Protein AF-A0A7S2E8V5-F1 (afdb_monomer)

Radius of gyration: 17.88 Å; Cα contacts (8 Å, |Δi|>4): 25; chains: 1; bounding box: 32×41×42 Å

InterPro domains:
  IPR013057 Amino acid transporter, transmembrane domain [PF01490] (7-104)

pLDDT: mean 83.08, std 8.78, range [49.12, 95.06]

Foldseek 3Di:
DPCPDVVNVVVVVVVCVLPPCVLCLVVCLVPDDPNDPVVSVVVVCVVVVVSCVVVVVVVVVLCVVQPPNQDPDSLVVDDPPDVVSVVVVVVVVVVCVVVVCVVVVVVD

Secondary structure (DSSP, 8-state):
--TTSHHHHHHHHHHHHHT--TTTHHHHHHHSTT--HHHHHHHHHHHHHHHHHHHHHHHHHHHHHHGGG--SSGGGGS-TT-HHHHHHHHHHHHHHHHHTTHHHHH--

Organism: Trieres chinensis (NCBI:txid1514140)

Structure (mmCIF, N/CA/C/O backbone):
data_AF-A0A7S2E8V5-F1
#
_entry.id   AF-A0A7S2E8V5-F1
#
loop_
_atom_site.group_PDB
_atom_site.id
_atom_site.type_symbol
_atom_site.label_atom_id
_atom_site.label_alt_id
_atom_site.label_comp_id
_atom_site.label_asym_id
_atom_site.label_entity_id
_atom_site.label_seq_id
_atom_site.pdbx_PDB_ins_code
_atom_site.Cartn_x
_atom_site.Cartn_y
_atom_site.Cartn_z
_atom_site.occupancy
_atom_site.B_iso_or_equiv
_atom_site.auth_seq_id
_atom_site.auth_comp_id
_atom_site.auth_asym_id
_atom_site.auth_atom_id
_atom_site.pdbx_PDB_model_num
ATOM 1 N N . THR A 1 1 ? 4.750 -28.112 -10.147 1.00 49.12 1 THR A N 1
ATOM 2 C CA . THR A 1 1 ? 5.155 -27.820 -8.752 1.00 49.12 1 THR A CA 1
ATOM 3 C C . THR A 1 1 ? 5.544 -26.350 -8.638 1.00 49.12 1 THR A C 1
ATOM 5 O O . THR A 1 1 ? 6.716 -26.028 -8.579 1.00 49.12 1 THR A O 1
ATOM 8 N N . SER A 1 2 ? 4.570 -25.431 -8.666 1.00 62.06 2 SER A N 1
ATOM 9 C CA . SER A 1 2 ? 4.841 -23.973 -8.716 1.00 62.06 2 SER A CA 1
ATOM 10 C C . SER A 1 2 ? 4.621 -23.241 -7.386 1.00 62.06 2 SER A C 1
ATOM 12 O O . SER A 1 2 ? 4.931 -22.062 -7.270 1.00 62.06 2 SER A O 1
ATOM 14 N N . VAL A 1 3 ? 4.093 -23.925 -6.366 1.00 66.75 3 VAL A N 1
ATOM 15 C CA . VAL A 1 3 ? 3.759 -23.304 -5.071 1.00 66.75 3 VAL A CA 1
ATOM 16 C C . VAL A 1 3 ? 5.001 -23.093 -4.191 1.00 66.75 3 VAL A C 1
ATOM 18 O O . VAL A 1 3 ? 5.038 -22.149 -3.416 1.00 66.75 3 VAL A O 1
ATOM 21 N N . PHE A 1 4 ? 6.047 -23.910 -4.362 1.00 80.94 4 PHE A N 1
ATOM 22 C CA . PHE A 1 4 ? 7.301 -23.832 -3.593 1.00 80.94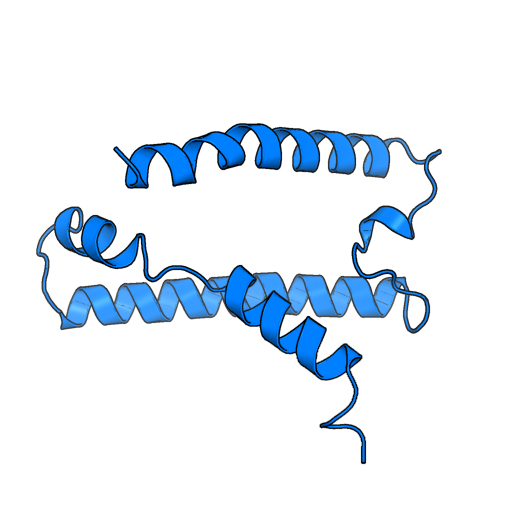 4 PHE A CA 1
ATOM 23 C C . PHE A 1 4 ? 8.412 -23.008 -4.276 1.00 80.94 4 PHE A C 1
ATOM 25 O O . PHE A 1 4 ? 9.579 -23.131 -3.919 1.00 80.94 4 PHE A O 1
ATOM 32 N N . ASP A 1 5 ? 8.075 -22.177 -5.264 1.00 87.19 5 ASP A N 1
ATOM 33 C CA . ASP A 1 5 ? 9.047 -21.301 -5.931 1.00 87.19 5 ASP A CA 1
ATOM 34 C C . ASP A 1 5 ? 9.366 -20.075 -5.040 1.00 87.19 5 ASP A C 1
ATOM 36 O O . ASP A 1 5 ? 8.434 -19.488 -4.477 1.00 87.19 5 ASP A O 1
ATOM 40 N N . PRO A 1 6 ? 10.631 -19.617 -4.914 1.00 85.44 6 PRO A N 1
ATOM 41 C CA . PRO A 1 6 ? 10.984 -18.438 -4.113 1.00 85.44 6 PRO A CA 1
ATOM 42 C C . PRO A 1 6 ? 10.176 -17.181 -4.458 1.00 85.44 6 PRO A C 1
ATOM 44 O O . PRO A 1 6 ? 9.886 -16.364 -3.586 1.00 85.44 6 PRO A O 1
ATOM 47 N N . LYS A 1 7 ? 9.745 -17.042 -5.717 1.00 83.94 7 LYS A N 1
ATOM 48 C CA . LYS A 1 7 ? 8.903 -15.927 -6.179 1.00 83.94 7 LYS A CA 1
ATOM 49 C C . LYS A 1 7 ? 7.529 -15.914 -5.505 1.00 83.94 7 LYS A C 1
ATOM 51 O O . LYS A 1 7 ? 7.031 -14.847 -5.153 1.00 83.94 7 LYS A O 1
ATOM 56 N N . THR A 1 8 ? 6.947 -17.090 -5.276 1.00 86.69 8 THR A N 1
ATOM 57 C CA . THR A 1 8 ? 5.672 -17.244 -4.565 1.00 86.69 8 THR A CA 1
ATOM 58 C C . THR A 1 8 ? 5.816 -16.820 -3.104 1.00 86.69 8 THR A C 1
ATOM 60 O O . THR A 1 8 ? 4.956 -16.112 -2.586 1.00 86.69 8 THR A O 1
ATOM 63 N N . PHE A 1 9 ? 6.936 -17.153 -2.454 1.00 89.38 9 PHE A N 1
ATOM 64 C CA . PHE A 1 9 ? 7.218 -16.707 -1.085 1.00 89.38 9 PHE A CA 1
ATOM 65 C C . PHE A 1 9 ? 7.387 -15.190 -0.981 1.00 89.38 9 PHE A C 1
ATOM 67 O O . PHE A 1 9 ? 6.789 -14.575 -0.102 1.00 89.38 9 PHE A O 1
ATOM 74 N N . VAL A 1 10 ? 8.137 -14.569 -1.897 1.00 89.44 10 VAL A N 1
ATOM 75 C CA . VAL A 1 10 ? 8.284 -13.102 -1.932 1.00 89.44 10 VAL A CA 1
ATOM 76 C C . VAL A 1 10 ? 6.926 -12.425 -2.102 1.00 89.44 10 VAL A C 1
ATOM 78 O O . VAL A 1 10 ? 6.633 -11.456 -1.402 1.00 89.44 10 VAL A O 1
ATOM 81 N N . PHE A 1 11 ? 6.068 -12.960 -2.972 1.00 86.88 11 PHE A N 1
ATOM 82 C CA . PHE A 1 11 ? 4.714 -12.447 -3.156 1.00 86.88 11 PHE A CA 1
ATOM 83 C C . PHE A 1 11 ? 3.871 -12.545 -1.876 1.00 86.88 11 PHE A C 1
ATOM 85 O O . PHE A 1 11 ? 3.238 -11.564 -1.489 1.00 86.88 11 PHE A O 1
ATOM 92 N N . ILE A 1 12 ? 3.912 -13.681 -1.171 1.00 90.00 12 ILE A N 1
ATOM 93 C CA . ILE A 1 12 ? 3.216 -13.857 0.116 1.00 90.00 12 ILE A CA 1
ATOM 94 C C . ILE A 1 12 ? 3.724 -12.848 1.155 1.00 90.00 12 ILE A C 1
ATOM 96 O O . ILE A 1 12 ? 2.919 -12.204 1.831 1.00 90.00 12 ILE A O 1
ATOM 100 N N . CYS A 1 13 ? 5.042 -12.661 1.259 1.00 90.12 13 CYS A N 1
ATOM 101 C CA . CYS A 1 13 ? 5.632 -11.671 2.160 1.00 90.12 13 CYS A CA 1
ATOM 102 C C . CYS A 1 13 ? 5.183 -10.245 1.809 1.00 90.12 13 CYS A C 1
ATOM 104 O O . CYS A 1 13 ? 4.832 -9.472 2.700 1.00 90.12 13 CYS A O 1
ATOM 106 N N . MET A 1 14 ? 5.134 -9.906 0.519 1.00 89.44 14 MET A N 1
ATOM 107 C CA . MET A 1 14 ? 4.681 -8.595 0.054 1.00 89.44 14 MET A CA 1
ATOM 108 C C . MET A 1 14 ? 3.203 -8.351 0.386 1.00 89.44 14 MET A C 1
ATOM 110 O O . MET A 1 14 ? 2.860 -7.272 0.866 1.00 89.44 14 MET A O 1
ATOM 114 N N . LEU A 1 15 ? 2.340 -9.358 0.205 1.00 90.00 15 LEU A N 1
ATOM 115 C CA . LEU A 1 15 ? 0.933 -9.289 0.609 1.00 90.00 15 LEU A CA 1
ATOM 116 C C . LEU A 1 15 ? 0.774 -9.125 2.127 1.00 90.00 15 LEU A C 1
ATOM 118 O O . LEU A 1 15 ? -0.045 -8.322 2.568 1.00 90.00 15 LEU A O 1
ATOM 122 N N . SER A 1 16 ? 1.571 -9.842 2.923 1.00 90.31 16 SER A N 1
ATOM 123 C CA . SER A 1 16 ? 1.555 -9.730 4.388 1.00 90.31 16 SER A CA 1
ATOM 124 C C . SER A 1 16 ? 1.854 -8.299 4.849 1.00 90.31 16 SER A C 1
ATOM 126 O O . SER A 1 16 ? 1.101 -7.722 5.635 1.00 90.31 16 SER A O 1
ATOM 128 N N . THR A 1 17 ? 2.900 -7.682 4.292 1.00 87.56 17 THR A N 1
ATOM 129 C CA . THR A 1 17 ? 3.256 -6.286 4.586 1.00 87.56 17 THR A CA 1
ATOM 130 C C . THR A 1 17 ? 2.198 -5.305 4.077 1.00 87.56 17 THR A C 1
ATOM 132 O O . THR A 1 17 ? 1.864 -4.349 4.772 1.00 87.56 17 THR A O 1
ATOM 135 N N . ALA A 1 18 ? 1.620 -5.546 2.896 1.00 87.94 18 ALA A N 1
ATOM 136 C CA . ALA A 1 18 ? 0.615 -4.664 2.304 1.00 87.94 18 ALA A CA 1
ATOM 137 C C . ALA A 1 18 ? -0.685 -4.564 3.127 1.00 87.94 18 ALA A C 1
ATOM 139 O O . ALA A 1 18 ? -1.336 -3.521 3.118 1.00 87.94 18 ALA A O 1
ATOM 140 N N . PHE A 1 19 ? -1.056 -5.623 3.852 1.00 87.56 19 PHE A N 1
ATOM 141 C CA . PHE A 1 19 ? -2.266 -5.675 4.686 1.00 87.56 19 PHE A CA 1
ATOM 142 C C . PHE A 1 19 ? -1.974 -5.581 6.193 1.00 87.56 19 PHE A C 1
ATOM 144 O O . PHE A 1 19 ? -2.803 -5.937 7.037 1.00 87.56 19 PHE A O 1
ATOM 151 N N . MET A 1 20 ? -0.798 -5.070 6.552 1.00 87.81 20 MET A N 1
ATOM 152 C CA . MET A 1 20 ? -0.359 -4.926 7.933 1.00 87.81 20 MET A CA 1
ATOM 153 C C . MET A 1 20 ? -1.086 -3.772 8.643 1.00 87.81 20 MET A C 1
ATOM 155 O O . MET A 1 20 ? -0.624 -2.637 8.659 1.00 87.81 20 MET A O 1
ATOM 159 N N . ALA A 1 21 ? -2.230 -4.064 9.267 1.00 84.94 21 ALA A N 1
ATOM 160 C CA . ALA A 1 21 ? -3.007 -3.072 10.029 1.00 84.94 21 ALA A CA 1
ATOM 161 C C . ALA A 1 21 ? -3.059 -3.341 11.547 1.00 84.94 21 ALA A C 1
ATOM 163 O O . ALA A 1 21 ? -3.560 -2.516 12.312 1.00 84.94 21 ALA A O 1
ATOM 164 N N . HIS A 1 22 ? -2.544 -4.487 12.001 1.00 83.75 22 HIS A N 1
ATOM 165 C CA . HIS A 1 22 ? -2.716 -4.961 13.378 1.00 83.75 22 HIS A CA 1
ATOM 166 C C . HIS A 1 22 ? -2.083 -4.039 14.435 1.00 83.75 22 HIS A C 1
ATOM 168 O O . HIS A 1 22 ? -2.639 -3.902 15.519 1.00 83.75 22 HIS A O 1
ATOM 174 N N . PHE A 1 23 ? -0.989 -3.340 14.111 1.00 81.88 23 PHE A N 1
ATOM 175 C CA . PHE A 1 23 ? -0.355 -2.372 15.016 1.00 81.88 23 PHE A CA 1
ATOM 176 C C . PHE A 1 23 ? -1.236 -1.151 15.319 1.00 81.88 23 PHE A C 1
ATOM 178 O O . PHE A 1 23 ? -1.172 -0.588 16.411 1.00 81.88 23 PHE A O 1
ATOM 185 N N . ASN A 1 24 ? -2.083 -0.755 14.366 1.00 81.06 24 ASN A N 1
ATOM 186 C CA . ASN A 1 24 ? -2.944 0.421 14.492 1.00 81.06 24 ASN A CA 1
ATOM 187 C C . ASN A 1 24 ? -4.369 0.063 14.945 1.00 81.06 24 ASN A C 1
ATOM 189 O O . ASN A 1 24 ? -5.086 0.931 15.442 1.00 81.06 24 ASN A O 1
ATOM 193 N N . ALA A 1 25 ? -4.773 -1.208 14.845 1.00 83.38 25 ALA A N 1
ATOM 194 C CA . ALA A 1 25 ? -6.112 -1.669 15.216 1.00 83.38 25 ALA A CA 1
ATOM 195 C C . ALA A 1 25 ? -6.537 -1.303 16.661 1.00 83.38 25 ALA A C 1
ATOM 197 O O . ALA A 1 25 ? -7.661 -0.825 16.824 1.00 83.38 25 ALA A O 1
ATOM 198 N N . PRO A 1 26 ? -5.683 -1.416 17.704 1.00 82.19 26 PRO A N 1
ATOM 199 C CA . PRO A 1 26 ? -6.053 -1.012 19.064 1.00 82.19 26 PRO A CA 1
ATOM 200 C C . PRO A 1 26 ? -6.274 0.498 19.213 1.00 82.19 26 PRO A C 1
ATOM 202 O O . PRO A 1 26 ? -7.137 0.920 19.984 1.00 82.19 26 PRO A O 1
ATOM 205 N N . LYS A 1 27 ? -5.515 1.320 18.473 1.00 82.38 27 LYS A N 1
ATOM 206 C CA . LYS A 1 27 ? -5.683 2.782 18.464 1.00 82.38 27 LYS A CA 1
ATOM 207 C C . LYS A 1 27 ? -7.016 3.155 17.821 1.00 82.38 27 LYS A C 1
ATOM 209 O O . LYS A 1 27 ? -7.812 3.845 18.449 1.00 82.38 27 LYS A O 1
ATOM 214 N N . PHE A 1 28 ? -7.315 2.585 16.653 1.00 84.50 28 PHE A N 1
ATOM 215 C CA . PHE A 1 28 ? -8.599 2.796 15.979 1.00 84.50 28 PHE A CA 1
ATOM 216 C C . PHE A 1 28 ? -9.793 2.320 16.810 1.00 84.50 28 PHE A C 1
ATOM 218 O O . PHE A 1 28 ? -10.830 2.976 16.814 1.00 84.50 28 PHE A O 1
ATOM 225 N N . TYR A 1 29 ? -9.655 1.220 17.557 1.00 83.94 29 TYR A N 1
ATOM 226 C CA . TYR A 1 29 ? -10.709 0.760 18.463 1.00 83.94 29 TYR A CA 1
ATOM 227 C C . TYR A 1 29 ? -10.988 1.7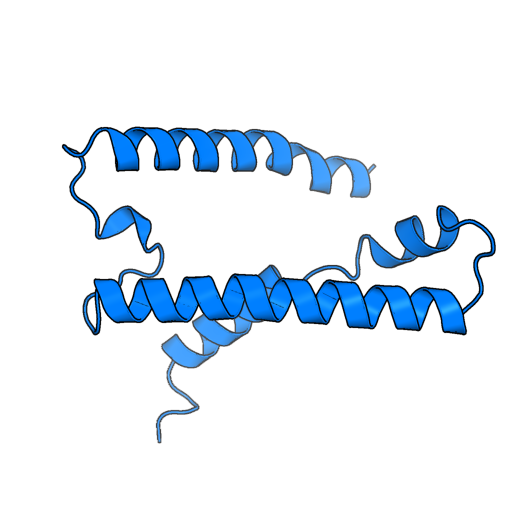59 19.596 1.00 83.94 29 TYR A C 1
ATOM 229 O O .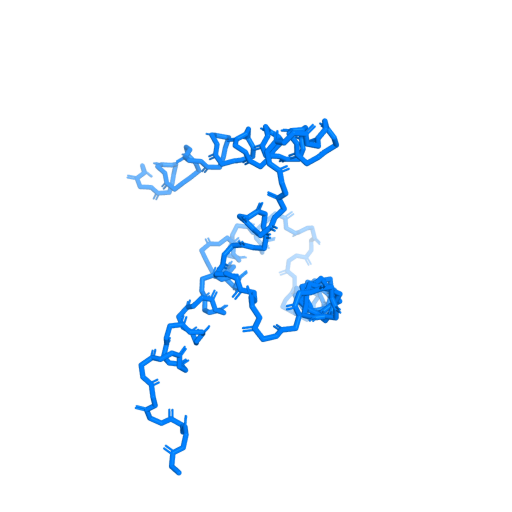 TYR A 1 29 ? -12.140 1.954 19.974 1.00 83.94 29 TYR A O 1
ATOM 237 N N . ARG A 1 30 ? -9.946 2.402 20.138 1.00 82.06 30 ARG A N 1
ATOM 238 C CA . ARG A 1 30 ? -10.068 3.394 21.220 1.00 82.06 30 ARG A CA 1
ATOM 239 C C . ARG A 1 30 ? -10.557 4.760 20.739 1.00 82.06 30 ARG A C 1
ATOM 241 O O . ARG A 1 30 ? -11.206 5.457 21.510 1.00 82.06 30 ARG A O 1
ATOM 248 N N . GLU A 1 31 ? -10.241 5.142 19.506 1.00 83.75 31 GLU A N 1
ATOM 249 C CA . GLU A 1 31 ? -10.695 6.399 18.891 1.00 83.75 31 GLU A CA 1
ATOM 250 C C . GLU A 1 31 ? -12.133 6.317 18.353 1.00 83.75 31 GLU A C 1
ATOM 252 O O . GLU A 1 31 ? -12.775 7.344 18.123 1.00 83.75 31 GLU A O 1
ATOM 257 N N . LEU A 1 32 ? -12.668 5.106 18.166 1.00 82.25 32 LEU A N 1
ATOM 258 C CA . LEU A 1 32 ? -14.022 4.910 17.667 1.00 82.25 32 LEU A CA 1
ATOM 259 C C . LEU A 1 32 ? -15.065 5.328 18.714 1.00 82.25 32 LEU A C 1
ATOM 261 O O . LEU A 1 32 ? -15.162 4.743 19.792 1.00 82.25 32 LEU A O 1
ATOM 265 N N . LYS A 1 33 ? -15.903 6.307 18.362 1.00 71.31 33 LYS A N 1
ATOM 266 C CA . LYS A 1 33 ? -17.054 6.716 19.176 1.00 71.31 33 LYS A CA 1
ATOM 267 C C . LYS A 1 33 ? -18.063 5.565 19.280 1.00 71.31 33 LYS A C 1
ATOM 269 O O . LYS A 1 33 ? -18.512 5.046 18.257 1.00 71.31 33 LYS A O 1
ATOM 274 N N . ASP A 1 34 ? -18.404 5.180 20.510 1.00 74.50 34 ASP A N 1
ATOM 275 C CA . ASP A 1 34 ? -19.185 3.978 20.846 1.00 74.50 34 ASP A CA 1
ATOM 276 C C . ASP A 1 34 ? -18.494 2.682 20.391 1.00 74.50 34 ASP A C 1
ATOM 278 O O . ASP A 1 34 ? -18.979 1.927 19.537 1.00 74.50 34 ASP A O 1
ATOM 282 N N . ASN A 1 35 ? -17.324 2.459 20.985 1.00 72.38 35 ASN A N 1
ATOM 283 C CA . ASN A 1 35 ? -16.376 1.360 20.828 1.00 72.38 35 ASN A CA 1
ATOM 284 C C . ASN A 1 35 ? -16.963 -0.012 21.213 1.00 72.38 35 ASN A C 1
ATOM 286 O O . ASN A 1 35 ? -16.556 -0.666 22.170 1.00 72.38 35 ASN A O 1
ATOM 290 N N . THR A 1 36 ? -17.927 -0.457 20.412 1.00 84.00 36 THR A N 1
ATOM 291 C CA . THR A 1 36 ? -18.530 -1.788 20.455 1.00 84.00 36 THR A CA 1
ATOM 292 C C . THR A 1 36 ? -17.860 -2.706 19.429 1.00 84.00 36 THR A C 1
ATOM 294 O O . THR A 1 36 ? -17.683 -2.347 18.261 1.00 84.00 36 THR A O 1
ATOM 297 N N . ILE A 1 37 ? -17.530 -3.931 19.846 1.00 83.81 37 ILE A N 1
ATOM 298 C CA . ILE A 1 37 ? -16.961 -4.990 18.991 1.00 83.81 37 ILE A CA 1
ATOM 299 C C . ILE A 1 37 ? -17.729 -5.191 17.665 1.00 83.81 37 ILE A C 1
ATOM 301 O O . ILE A 1 37 ? -17.083 -5.208 16.614 1.00 83.81 37 ILE A O 1
ATOM 305 N N . PRO A 1 38 ? -19.078 -5.289 17.631 1.00 84.88 38 PRO A N 1
ATOM 306 C CA . PRO A 1 38 ? -19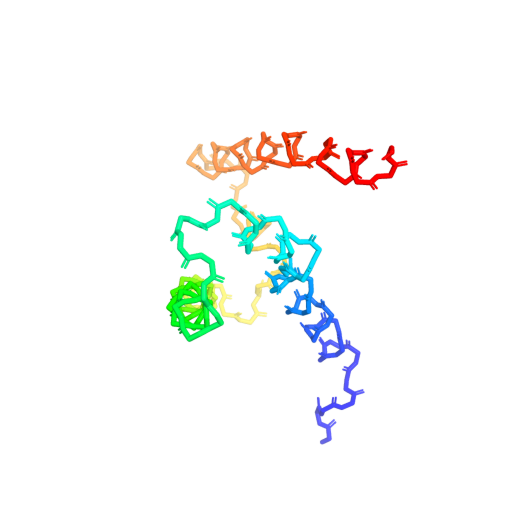.799 -5.502 16.372 1.00 84.88 38 PRO A CA 1
ATOM 307 C C . PRO A 1 38 ? -19.646 -4.346 15.370 1.00 84.88 38 PRO A C 1
ATOM 309 O O . PRO A 1 38 ? -19.551 -4.585 14.163 1.00 84.88 38 PRO A O 1
ATOM 312 N N . ARG A 1 39 ? -19.583 -3.092 15.840 1.00 83.44 39 ARG A N 1
ATOM 313 C CA . ARG A 1 39 ? -19.414 -1.919 14.969 1.00 83.44 39 ARG A CA 1
ATOM 314 C C . ARG A 1 39 ? -17.995 -1.831 14.419 1.00 83.44 39 ARG A C 1
ATOM 316 O O . ARG A 1 39 ? -17.823 -1.565 13.229 1.00 83.44 39 ARG A O 1
ATOM 323 N N . PHE A 1 40 ? -17.003 -2.103 15.264 1.00 87.81 40 PHE A N 1
ATOM 324 C CA . PHE A 1 40 ? -15.606 -2.153 14.850 1.00 87.81 40 PHE A CA 1
ATOM 325 C C . PHE A 1 40 ? -15.383 -3.226 13.780 1.00 87.81 40 PHE A C 1
ATOM 327 O O . PHE A 1 40 ? -14.827 -2.922 12.728 1.00 87.81 40 PHE A O 1
ATOM 334 N N . ASN A 1 41 ? -15.920 -4.435 13.972 1.00 87.69 41 ASN A N 1
ATOM 335 C CA . ASN A 1 41 ? -15.809 -5.512 12.986 1.00 87.69 41 ASN A CA 1
ATOM 336 C C . ASN A 1 41 ? -16.404 -5.111 11.629 1.00 87.69 41 ASN A C 1
ATOM 338 O O . ASN A 1 41 ? -15.765 -5.314 10.599 1.00 87.69 41 ASN A O 1
ATOM 342 N N . LYS A 1 42 ? -17.584 -4.474 11.607 1.00 89.00 42 LYS A N 1
ATOM 343 C CA . LYS A 1 42 ? -18.193 -3.985 10.358 1.00 89.00 42 LYS A CA 1
ATOM 344 C C . LYS A 1 42 ? -17.292 -2.980 9.631 1.00 89.00 42 LYS A C 1
ATOM 346 O O . LYS A 1 42 ? -17.155 -3.065 8.412 1.00 89.00 42 LYS A O 1
ATOM 351 N N . MET A 1 43 ? -16.672 -2.053 10.365 1.00 89.00 43 MET A N 1
ATOM 352 C CA . MET A 1 43 ? -15.725 -1.094 9.786 1.00 89.00 43 MET A CA 1
ATOM 353 C C . MET A 1 43 ? -14.458 -1.775 9.272 1.00 89.00 43 MET A C 1
ATOM 355 O O . MET A 1 43 ? -14.019 -1.467 8.171 1.00 89.00 43 MET A O 1
ATOM 359 N N . VAL A 1 44 ? -13.907 -2.735 10.016 1.00 90.94 44 VAL A N 1
ATOM 360 C CA . VAL A 1 44 ? -12.733 -3.508 9.588 1.00 90.94 44 VAL A CA 1
ATOM 361 C C . VAL A 1 44 ? -13.024 -4.247 8.282 1.00 90.94 44 VAL A C 1
ATOM 363 O O . VAL A 1 44 ? -12.270 -4.088 7.326 1.00 90.94 44 VAL A O 1
ATOM 366 N N . TYR A 1 45 ? -14.135 -4.986 8.191 1.00 90.69 45 TYR A N 1
ATOM 367 C CA . TYR A 1 45 ? -14.492 -5.707 6.964 1.00 90.69 45 TYR A CA 1
ATOM 368 C C . TYR A 1 45 ? -14.701 -4.771 5.771 1.00 90.69 45 TYR A C 1
ATOM 370 O O . TYR A 1 45 ? -14.219 -5.067 4.679 1.00 90.69 45 TYR A O 1
ATOM 378 N N . ALA A 1 46 ? -15.372 -3.633 5.971 1.00 93.31 46 ALA A N 1
ATOM 379 C CA . ALA A 1 46 ? -15.569 -2.649 4.910 1.00 93.31 46 ALA A CA 1
ATOM 380 C C . ALA A 1 46 ? -14.235 -2.048 4.428 1.00 93.31 46 ALA A C 1
ATOM 382 O O . ALA A 1 46 ? -13.983 -1.996 3.224 1.00 93.31 46 ALA A O 1
ATOM 383 N N . SER A 1 47 ? -13.359 -1.654 5.357 1.00 92.00 47 SER A N 1
ATOM 384 C CA . SER A 1 47 ? -12.051 -1.068 5.044 1.00 92.00 47 SER A CA 1
ATOM 385 C C . SER A 1 47 ? -11.125 -2.061 4.345 1.00 92.00 47 SER A C 1
ATOM 387 O O . SER A 1 47 ? -10.533 -1.727 3.323 1.00 92.00 47 SER A O 1
ATOM 389 N N . PHE A 1 48 ? -11.025 -3.297 4.843 1.00 93.00 48 PHE A N 1
ATOM 390 C CA . PHE A 1 48 ? -10.222 -4.334 4.190 1.00 93.00 48 PHE A CA 1
ATOM 391 C C . PHE A 1 48 ? -10.787 -4.715 2.821 1.00 93.00 48 PHE A C 1
ATOM 393 O O . PHE A 1 48 ? -10.015 -4.863 1.878 1.00 93.00 48 PHE A O 1
ATOM 400 N N . GLY A 1 49 ? -12.113 -4.816 2.685 1.00 93.75 49 GLY A N 1
ATOM 401 C CA . GLY A 1 49 ? -12.761 -5.069 1.399 1.00 93.75 49 GLY A CA 1
ATOM 402 C C . GLY A 1 49 ? -12.409 -4.001 0.362 1.00 93.75 49 GLY A C 1
ATOM 403 O O . GLY A 1 49 ? -11.976 -4.336 -0.739 1.00 93.75 49 GLY A O 1
ATOM 404 N N . LEU A 1 50 ? -12.504 -2.720 0.730 1.00 94.31 50 LEU A N 1
ATOM 405 C CA . LEU A 1 50 ? -12.130 -1.618 -0.157 1.00 94.31 50 LEU A CA 1
ATOM 406 C C . LEU A 1 50 ? -10.635 -1.642 -0.510 1.00 94.31 50 LEU A C 1
ATOM 408 O O . LEU A 1 50 ? -10.283 -1.506 -1.681 1.00 94.31 50 LEU A O 1
ATOM 412 N N . SER A 1 51 ? -9.757 -1.873 0.468 1.00 92.62 51 SER A N 1
ATOM 413 C CA . SER A 1 51 ? -8.311 -1.977 0.232 1.00 92.62 51 SER A CA 1
ATOM 414 C C . SER A 1 51 ? -7.958 -3.121 -0.720 1.00 92.62 51 SER A C 1
ATOM 416 O O . SER A 1 51 ? -7.129 -2.935 -1.611 1.00 92.62 51 SER A O 1
ATOM 418 N N . ILE A 1 52 ? -8.605 -4.284 -0.583 1.00 93.44 52 ILE A N 1
ATOM 419 C CA . ILE A 1 52 ? -8.428 -5.424 -1.495 1.00 93.44 52 ILE A CA 1
ATOM 420 C C . ILE A 1 52 ? -8.886 -5.058 -2.909 1.00 93.44 52 ILE A C 1
ATOM 422 O O . ILE A 1 52 ? -8.181 -5.370 -3.866 1.00 93.44 52 ILE A O 1
ATOM 426 N N . LEU A 1 53 ? -10.022 -4.371 -3.057 1.00 95.06 53 LEU A N 1
ATOM 427 C CA . LEU A 1 53 ? -10.516 -3.946 -4.370 1.00 95.06 53 LEU A CA 1
ATOM 428 C C . LEU A 1 53 ? -9.560 -2.963 -5.056 1.00 95.06 53 LEU A C 1
ATOM 430 O O . LEU A 1 53 ? -9.252 -3.135 -6.236 1.00 95.06 53 LEU A O 1
ATOM 434 N N . LEU A 1 54 ? -9.054 -1.965 -4.329 1.00 93.56 54 LEU A N 1
ATOM 435 C CA . LEU A 1 54 ? -8.125 -0.969 -4.871 1.00 93.56 54 LEU A CA 1
ATOM 436 C C . LEU A 1 54 ? -6.780 -1.599 -5.261 1.00 93.56 54 LEU A C 1
ATOM 438 O O . LEU A 1 54 ? -6.301 -1.403 -6.382 1.00 93.56 54 LEU A O 1
ATOM 442 N N . GLN A 1 55 ? -6.198 -2.401 -4.367 1.00 90.88 55 GLN A N 1
ATOM 443 C CA . GLN A 1 55 ? -4.939 -3.110 -4.616 1.00 90.88 55 GLN A CA 1
ATOM 444 C C . GLN A 1 55 ? -5.088 -4.128 -5.753 1.00 90.88 55 GLN A C 1
ATOM 446 O O . GLN A 1 55 ? -4.242 -4.191 -6.642 1.00 90.88 55 GLN A O 1
ATOM 451 N N . GLY A 1 56 ? -6.189 -4.883 -5.770 1.00 91.12 56 GLY A N 1
ATOM 452 C CA . GLY A 1 56 ? -6.497 -5.858 -6.813 1.00 91.12 56 GLY A CA 1
ATOM 453 C C . GLY A 1 56 ? -6.672 -5.208 -8.182 1.00 91.12 56 GLY A C 1
ATOM 454 O O . GLY A 1 56 ? -6.071 -5.660 -9.153 1.00 91.12 56 GLY A O 1
ATOM 455 N N . THR A 1 57 ? -7.416 -4.103 -8.262 1.00 92.06 57 THR A N 1
ATOM 456 C CA . THR A 1 57 ? -7.598 -3.361 -9.520 1.00 92.06 57 THR A CA 1
ATOM 457 C C . THR A 1 57 ? -6.265 -2.816 -10.030 1.00 92.06 57 THR A C 1
ATOM 459 O O . THR A 1 57 ? -5.942 -2.976 -11.205 1.00 92.06 57 THR A O 1
ATOM 462 N N . THR A 1 58 ? -5.445 -2.246 -9.143 1.00 88.62 58 THR A N 1
ATOM 463 C CA . THR A 1 58 ? -4.112 -1.732 -9.498 1.00 88.62 58 THR A CA 1
ATOM 464 C C . THR A 1 58 ? -3.190 -2.851 -9.988 1.00 88.62 58 THR A C 1
ATOM 466 O O . THR A 1 58 ? -2.498 -2.684 -10.991 1.00 88.62 58 THR A O 1
ATOM 469 N N . ALA A 1 59 ? -3.220 -4.017 -9.337 1.00 87.56 59 ALA A N 1
ATOM 470 C CA . ALA A 1 59 ? -2.445 -5.185 -9.747 1.00 87.56 59 ALA A CA 1
ATOM 471 C C . ALA A 1 59 ? -2.883 -5.724 -11.119 1.00 87.56 59 ALA A C 1
ATOM 473 O O . ALA A 1 59 ? -2.032 -6.016 -11.959 1.00 87.56 59 ALA A O 1
ATOM 474 N N . VAL A 1 60 ? -4.194 -5.812 -11.377 1.00 89.25 60 VAL A N 1
ATOM 475 C CA . VAL A 1 60 ? -4.736 -6.261 -12.671 1.00 89.25 60 VAL A CA 1
ATOM 476 C C . VAL A 1 60 ? -4.364 -5.286 -13.788 1.00 89.25 60 VAL A C 1
ATOM 478 O O . VAL A 1 60 ? -3.877 -5.720 -14.829 1.00 89.25 60 VAL A O 1
ATOM 481 N N . LEU A 1 61 ? -4.526 -3.978 -13.576 1.00 87.44 61 LEU A N 1
ATOM 482 C CA . LEU A 1 61 ? -4.152 -2.956 -14.560 1.00 87.44 61 LEU A CA 1
ATOM 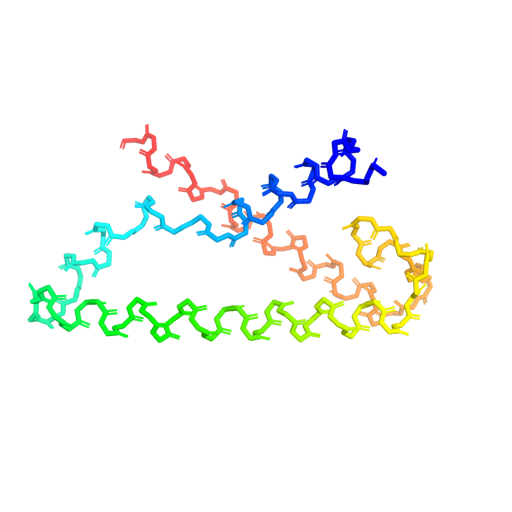483 C C . LEU A 1 61 ? -2.638 -2.926 -14.816 1.00 87.44 61 LEU A C 1
ATOM 485 O O . LEU A 1 61 ? -2.206 -2.835 -15.967 1.00 87.44 61 LEU A O 1
ATOM 489 N N . GLY A 1 62 ? -1.828 -3.062 -13.763 1.00 84.00 62 GLY A N 1
ATOM 490 C CA . GLY A 1 62 ? -0.373 -3.171 -13.876 1.00 84.00 62 GLY A CA 1
ATOM 491 C C . GLY A 1 62 ? 0.052 -4.395 -14.688 1.00 84.00 62 GLY A C 1
ATOM 492 O O . GLY A 1 62 ? 0.878 -4.283 -15.596 1.00 84.00 62 GLY A O 1
ATOM 493 N N . PHE A 1 63 ? -0.571 -5.548 -14.430 1.00 84.25 63 PHE A N 1
ATOM 494 C CA . PHE A 1 63 ? -0.311 -6.771 -15.185 1.00 84.25 63 PHE A CA 1
ATOM 495 C C . PHE A 1 63 ? -0.790 -6.679 -16.639 1.00 84.25 63 PHE A C 1
ATOM 497 O O . PHE A 1 63 ? -0.081 -7.126 -17.534 1.00 84.25 63 PHE A O 1
ATOM 504 N N . LEU A 1 64 ? -1.945 -6.065 -16.908 1.00 84.19 64 LEU A N 1
ATOM 505 C CA . LEU A 1 64 ? -2.431 -5.850 -18.277 1.00 84.19 64 LEU A CA 1
ATOM 506 C C . LEU A 1 64 ? -1.511 -4.923 -19.085 1.00 84.19 64 LEU A C 1
ATOM 508 O O . LEU A 1 64 ? -1.368 -5.115 -20.289 1.00 84.19 64 LEU A O 1
ATOM 512 N N . THR A 1 65 ? -0.867 -3.953 -18.433 1.00 81.56 65 THR A N 1
ATOM 513 C CA . THR A 1 65 ? 0.008 -2.977 -19.102 1.00 81.56 65 THR A CA 1
ATOM 514 C C . THR A 1 65 ? 1.368 -3.570 -19.490 1.00 81.56 65 THR A C 1
ATOM 516 O O . THR A 1 65 ? 1.864 -3.298 -20.579 1.00 81.56 65 THR A O 1
ATOM 519 N N . PHE A 1 66 ? 1.976 -4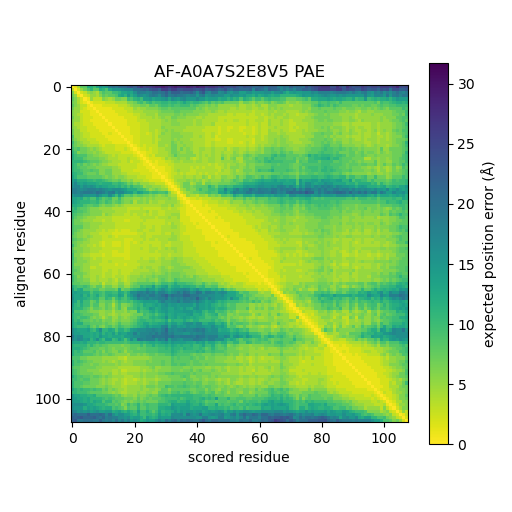.391 -18.624 1.00 78.62 66 PHE A N 1
ATOM 520 C CA . PHE A 1 66 ? 3.351 -4.896 -18.815 1.00 78.62 66 PHE A CA 1
ATOM 521 C C . PHE A 1 66 ? 3.459 -6.406 -19.048 1.00 78.62 66 PHE A C 1
ATOM 523 O O . PHE A 1 66 ? 4.518 -6.911 -19.438 1.00 78.62 66 PHE A O 1
ATOM 530 N N . GLY A 1 67 ? 2.381 -7.151 -18.811 1.00 79.25 67 GLY A N 1
ATOM 531 C CA . GLY A 1 67 ? 2.333 -8.600 -18.951 1.00 79.25 67 GLY A CA 1
ATOM 532 C C . GLY A 1 67 ? 3.456 -9.299 -18.183 1.00 79.25 67 GLY A C 1
ATOM 533 O O . GLY A 1 67 ? 3.667 -9.084 -16.990 1.00 79.25 67 GLY A O 1
ATOM 534 N N . LYS A 1 68 ? 4.205 -10.152 -18.891 1.00 70.00 68 LYS A N 1
ATOM 535 C CA . LYS A 1 68 ? 5.288 -10.973 -18.322 1.00 70.00 68 LYS A CA 1
ATOM 536 C C . LYS A 1 68 ? 6.580 -10.204 -18.023 1.00 70.00 68 LYS A C 1
ATOM 538 O O . LYS A 1 68 ? 7.436 -10.759 -17.341 1.00 70.00 68 LYS A O 1
ATOM 543 N N . SER A 1 69 ? 6.722 -8.968 -18.501 1.00 73.19 69 SER A N 1
ATOM 544 C CA . SER A 1 69 ? 7.920 -8.146 -18.272 1.00 73.19 69 SER A CA 1
ATOM 545 C C . SER A 1 69 ? 7.780 -7.201 -17.077 1.00 73.19 69 SER A C 1
ATOM 547 O O . SER A 1 69 ? 8.590 -6.298 -16.925 1.00 73.19 69 SER A O 1
ATOM 549 N N . CYS A 1 70 ? 6.772 -7.384 -16.221 1.00 74.81 70 CYS A N 1
ATOM 550 C CA . CYS A 1 70 ? 6.569 -6.523 -15.063 1.00 74.81 70 CYS A CA 1
ATOM 551 C C . CYS A 1 70 ? 7.667 -6.728 -14.002 1.00 74.81 70 CYS A C 1
ATOM 553 O O . CYS A 1 70 ? 7.728 -7.769 -13.345 1.00 74.81 70 CYS A O 1
ATOM 555 N N . ALA A 1 71 ? 8.504 -5.713 -13.790 1.00 76.06 71 ALA A N 1
ATOM 556 C CA . ALA A 1 71 ? 9.345 -5.595 -12.599 1.00 76.06 71 ALA A CA 1
ATOM 557 C C . ALA A 1 71 ? 8.520 -5.565 -11.293 1.00 76.06 71 ALA A C 1
ATOM 559 O O . ALA A 1 71 ? 7.345 -5.193 -11.294 1.00 76.06 71 ALA A O 1
ATOM 560 N N . GLY A 1 72 ? 9.155 -5.915 -10.165 1.00 72.69 72 GLY A N 1
ATOM 561 C CA . GLY A 1 72 ? 8.515 -5.938 -8.838 1.00 72.69 72 GLY A CA 1
ATOM 562 C C . GLY A 1 72 ? 7.949 -4.585 -8.386 1.00 72.69 72 GLY A C 1
ATOM 563 O O . GLY A 1 72 ? 6.986 -4.546 -7.626 1.00 72.69 72 GLY A O 1
ATOM 564 N N . LEU A 1 73 ? 8.491 -3.483 -8.911 1.00 80.62 73 LEU A N 1
ATOM 565 C CA . LEU A 1 73 ? 7.880 -2.160 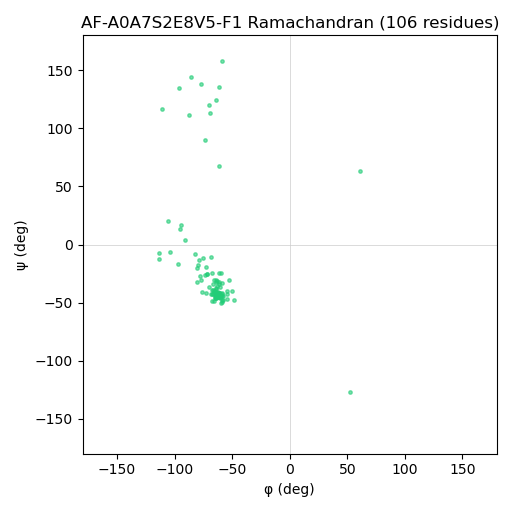-8.862 1.00 80.62 73 LEU A CA 1
ATOM 566 C C . LEU A 1 73 ? 7.452 -1.769 -10.279 1.00 80.62 73 LEU A C 1
ATOM 568 O O . LEU A 1 73 ? 8.292 -1.597 -11.159 1.00 80.62 73 LEU A O 1
ATOM 572 N N . ILE A 1 74 ? 6.148 -1.587 -10.497 1.00 80.75 74 ILE A N 1
ATOM 573 C CA . ILE A 1 74 ? 5.587 -1.308 -11.831 1.00 80.75 74 ILE A CA 1
ATOM 574 C C . ILE A 1 74 ? 6.192 -0.028 -12.437 1.00 80.75 74 ILE A C 1
ATOM 576 O O . ILE A 1 74 ? 6.419 0.032 -13.644 1.00 80.75 74 ILE A O 1
ATOM 580 N N . LEU A 1 75 ? 6.524 0.961 -11.594 1.00 76.94 75 LEU A N 1
ATOM 581 C CA . LEU A 1 75 ? 7.110 2.239 -12.008 1.00 76.94 75 LEU A CA 1
ATOM 582 C C . LEU A 1 75 ? 8.476 2.098 -12.699 1.00 76.94 75 LEU A C 1
ATOM 584 O O . LEU A 1 75 ? 8.833 2.985 -13.476 1.00 76.94 75 LEU A O 1
ATOM 588 N N . GLU A 1 76 ? 9.219 1.017 -12.449 1.00 79.12 76 GLU A N 1
ATOM 589 C CA . GLU A 1 76 ? 10.521 0.755 -13.085 1.00 79.12 76 GLU A CA 1
ATOM 590 C C . GLU A 1 76 ? 10.380 0.373 -14.563 1.00 79.12 76 GLU A C 1
ATOM 592 O O . GLU A 1 76 ? 11.289 0.613 -15.351 1.00 79.12 76 GLU A O 1
ATOM 597 N N . ASN A 1 77 ? 9.229 -0.172 -14.969 1.00 78.88 77 ASN A N 1
ATOM 598 C CA . ASN A 1 77 ? 9.007 -0.578 -16.361 1.00 78.88 77 ASN A CA 1
ATOM 599 C C . ASN A 1 77 ? 8.668 0.600 -17.286 1.00 78.88 77 ASN A C 1
ATOM 601 O O . ASN A 1 77 ? 8.688 0.452 -18.507 1.00 78.88 77 ASN A O 1
ATOM 605 N N . TYR A 1 78 ? 8.342 1.767 -16.725 1.00 78.69 78 TYR A N 1
ATOM 606 C CA . TYR A 1 78 ? 8.064 2.973 -17.498 1.00 78.69 78 TYR A CA 1
ATOM 607 C C . TYR A 1 78 ? 9.349 3.746 -17.827 1.00 78.69 78 TYR A C 1
ATOM 609 O O . TYR A 1 78 ? 10.272 3.844 -17.015 1.00 78.69 78 TYR A O 1
ATOM 617 N N . SER A 1 79 ? 9.381 4.351 -19.019 1.00 76.44 79 SER A N 1
ATOM 618 C CA . SER A 1 79 ? 10.518 5.149 -19.487 1.00 76.44 79 SER A CA 1
ATOM 619 C C . SER A 1 79 ? 10.778 6.359 -18.576 1.00 76.44 79 SER A C 1
ATOM 621 O O . SER A 1 79 ? 9.843 7.095 -18.257 1.00 76.44 79 SER A O 1
ATOM 623 N N . PRO A 1 80 ? 12.043 6.651 -18.213 1.00 72.75 80 PRO A N 1
ATOM 624 C CA . PRO A 1 80 ? 12.390 7.807 -17.383 1.00 72.75 80 PRO A CA 1
ATOM 625 C C . PRO A 1 80 ? 12.171 9.157 -18.085 1.00 72.75 80 PRO A C 1
ATOM 627 O O . PRO A 1 80 ? 12.253 10.197 -17.440 1.00 72.75 80 PRO A O 1
ATOM 630 N N . LYS A 1 81 ? 11.918 9.159 -19.400 1.00 75.00 81 LYS A N 1
ATOM 631 C CA . LYS A 1 81 ? 11.675 10.381 -20.184 1.00 75.00 81 LYS A CA 1
ATOM 632 C C . LYS A 1 81 ? 10.230 10.879 -20.096 1.00 75.00 81 LYS A C 1
ATOM 634 O O . LYS A 1 81 ? 9.936 11.956 -20.603 1.00 75.00 81 LYS A O 1
ATOM 639 N N . ASP A 1 82 ? 9.338 10.101 -19.488 1.00 82.81 82 ASP A N 1
ATOM 640 C CA . ASP A 1 82 ? 7.920 10.424 -19.415 1.00 82.81 82 ASP A CA 1
ATOM 641 C C . ASP A 1 82 ? 7.630 11.308 -18.192 1.00 82.81 82 ASP A C 1
ATOM 643 O O . ASP A 1 82 ? 7.761 10.878 -17.041 1.00 82.81 82 ASP A O 1
ATOM 647 N N . ALA A 1 83 ? 7.260 12.570 -18.430 1.00 82.69 83 ALA A N 1
ATOM 648 C CA . ALA A 1 83 ? 7.110 13.573 -17.372 1.00 82.69 83 ALA A CA 1
ATOM 649 C C . ALA A 1 83 ? 6.030 13.190 -16.342 1.00 82.69 83 ALA A C 1
ATOM 651 O O . ALA A 1 83 ? 6.175 13.475 -15.151 1.00 82.69 83 ALA A O 1
ATOM 652 N N . LEU A 1 84 ? 4.980 12.490 -16.783 1.00 84.44 84 LEU A N 1
ATOM 653 C CA . LEU A 1 84 ? 3.889 12.035 -15.921 1.00 84.44 84 LEU A CA 1
ATOM 654 C C . LEU A 1 84 ? 4.370 10.965 -14.930 1.00 84.44 84 LEU A C 1
ATOM 656 O O . LEU A 1 84 ? 4.076 11.039 -13.739 1.00 84.44 84 LEU A O 1
ATOM 660 N N . ILE A 1 85 ? 5.189 10.018 -15.389 1.00 84.81 85 ILE A N 1
ATOM 661 C CA . ILE A 1 85 ? 5.787 8.985 -14.534 1.00 84.81 85 ILE A CA 1
ATOM 662 C C . ILE A 1 85 ? 6.834 9.592 -13.598 1.00 84.81 85 ILE A C 1
ATOM 664 O O . ILE A 1 85 ? 6.916 9.196 -12.433 1.00 84.81 85 ILE A O 1
ATOM 668 N N . GLY A 1 86 ? 7.587 10.591 -14.069 1.00 84.81 86 GLY A N 1
ATOM 669 C CA . GLY A 1 86 ? 8.480 11.383 -13.225 1.00 84.81 86 GLY A CA 1
ATOM 670 C C . GLY A 1 86 ? 7.747 12.002 -12.030 1.00 84.81 86 GLY A C 1
ATOM 671 O O . GLY A 1 86 ? 8.192 11.848 -10.892 1.00 84.81 86 GLY A O 1
ATOM 672 N N . ALA A 1 87 ? 6.579 12.609 -12.260 1.00 87.12 87 ALA A N 1
ATOM 673 C CA . ALA A 1 87 ? 5.750 13.169 -11.191 1.00 87.12 87 ALA A CA 1
ATOM 674 C C . ALA A 1 87 ? 5.250 12.097 -10.205 1.00 87.12 87 ALA A C 1
ATOM 676 O O . ALA A 1 87 ? 5.322 12.296 -8.990 1.00 87.12 87 ALA A O 1
ATOM 677 N N . VAL A 1 88 ? 4.808 10.934 -10.699 1.00 87.62 88 VAL A N 1
ATOM 678 C CA . VAL A 1 88 ? 4.367 9.819 -9.838 1.00 87.62 88 VAL A CA 1
ATOM 679 C C . VAL A 1 88 ? 5.517 9.306 -8.964 1.00 87.62 88 VAL A C 1
ATOM 681 O O . VAL A 1 88 ? 5.315 9.064 -7.775 1.00 87.62 88 VAL A O 1
ATOM 684 N N . ARG A 1 89 ? 6.740 9.192 -9.499 1.00 87.62 89 ARG A N 1
ATOM 685 C CA . ARG A 1 89 ? 7.920 8.782 -8.715 1.00 87.62 89 ARG A CA 1
ATOM 686 C C . ARG A 1 89 ? 8.217 9.760 -7.577 1.00 87.62 89 ARG A C 1
ATOM 688 O O . ARG A 1 89 ? 8.473 9.320 -6.459 1.00 87.62 89 ARG A O 1
ATOM 695 N N . VAL A 1 90 ? 8.127 11.067 -7.835 1.00 88.81 90 VAL A N 1
ATOM 696 C CA . VAL A 1 90 ? 8.292 12.099 -6.796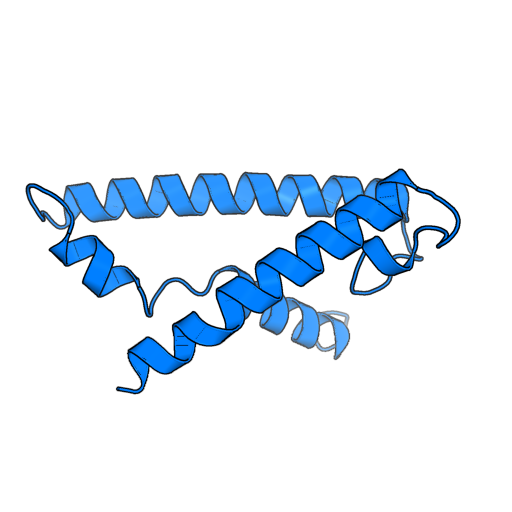 1.00 88.81 90 VAL A CA 1
ATOM 697 C C . VAL A 1 90 ? 7.188 11.997 -5.740 1.00 88.81 90 VAL A C 1
ATOM 699 O O . VAL A 1 90 ? 7.485 12.050 -4.549 1.00 88.81 90 VAL A O 1
ATOM 702 N N . ALA A 1 91 ? 5.934 11.786 -6.147 1.00 89.06 91 ALA A N 1
ATOM 703 C CA . ALA A 1 91 ? 4.817 11.621 -5.217 1.00 89.06 91 ALA A CA 1
ATOM 704 C C . ALA A 1 91 ? 4.981 10.382 -4.315 1.00 89.06 91 ALA A C 1
ATOM 706 O O . ALA A 1 91 ? 4.768 10.465 -3.104 1.00 89.06 91 ALA A O 1
ATOM 707 N N . VAL A 1 92 ? 5.420 9.251 -4.877 1.00 89.25 92 VAL A N 1
ATOM 708 C CA . VAL A 1 92 ? 5.720 8.0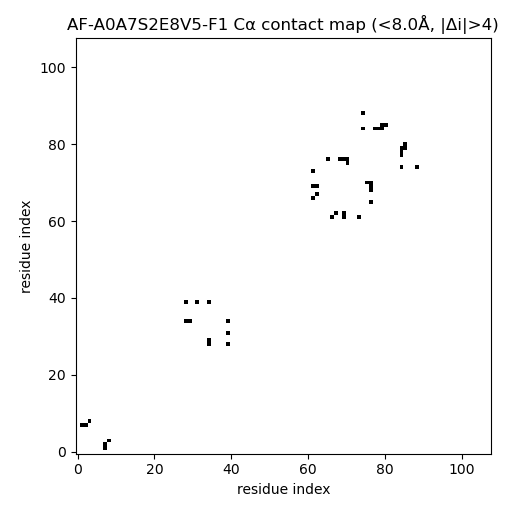33 -4.106 1.00 89.25 92 VAL A CA 1
ATOM 709 C C . VAL A 1 92 ? 6.890 8.273 -3.150 1.00 89.25 92 VAL A C 1
ATOM 711 O O . VAL A 1 92 ? 6.790 7.925 -1.975 1.00 89.25 92 VAL A O 1
ATOM 714 N N . ALA A 1 93 ? 7.967 8.918 -3.608 1.00 89.31 93 ALA A N 1
ATOM 715 C CA . ALA A 1 93 ? 9.107 9.254 -2.757 1.00 89.31 93 ALA A CA 1
ATOM 716 C C . ALA A 1 93 ? 8.690 10.148 -1.580 1.00 89.31 93 ALA A C 1
ATOM 718 O O . ALA A 1 93 ? 9.046 9.870 -0.435 1.00 89.31 93 ALA A O 1
ATOM 719 N N . PHE A 1 94 ? 7.868 11.166 -1.840 1.00 91.69 94 PHE A N 1
ATOM 720 C CA . PHE A 1 94 ? 7.297 12.018 -0.802 1.00 91.69 94 PHE A CA 1
ATOM 721 C C . PHE A 1 94 ? 6.467 11.195 0.191 1.00 91.69 94 PHE A C 1
ATOM 723 O O . PHE A 1 94 ? 6.720 11.246 1.390 1.00 91.69 94 PHE A O 1
ATOM 730 N N . SER A 1 95 ? 5.553 10.344 -0.282 1.00 90.81 95 SER A N 1
ATOM 731 C CA . SER A 1 95 ? 4.763 9.463 0.592 1.00 90.81 95 SER A CA 1
ATOM 732 C C . SER A 1 95 ? 5.633 8.590 1.506 1.00 90.81 95 SER A C 1
ATOM 734 O O . SER A 1 95 ? 5.300 8.403 2.678 1.00 90.81 95 SER A O 1
ATOM 736 N N . VAL A 1 96 ? 6.747 8.058 0.995 1.00 89.19 96 VAL A N 1
ATOM 737 C CA . VAL A 1 96 ? 7.681 7.230 1.774 1.00 89.19 96 VAL A CA 1
ATOM 738 C C . VAL A 1 96 ? 8.405 8.059 2.834 1.00 89.19 96 VAL A C 1
ATOM 740 O O . VAL A 1 96 ? 8.481 7.619 3.980 1.00 89.19 96 VAL A O 1
ATOM 743 N N . ILE A 1 97 ? 8.866 9.271 2.503 1.00 90.50 97 ILE A N 1
ATOM 744 C CA . ILE A 1 97 ? 9.522 10.183 3.459 1.00 90.50 97 ILE A CA 1
ATOM 745 C C . ILE A 1 97 ? 8.595 10.496 4.638 1.00 90.50 97 ILE A C 1
ATOM 747 O O . ILE A 1 97 ? 9.024 10.435 5.789 1.00 90.50 97 ILE A O 1
ATOM 751 N N . PHE A 1 98 ? 7.318 10.779 4.370 1.00 85.75 98 PHE A N 1
ATOM 752 C CA . PHE A 1 98 ? 6.340 11.070 5.425 1.00 85.75 98 PHE A CA 1
ATOM 753 C C . PHE A 1 98 ? 5.916 9.830 6.210 1.00 85.75 98 PHE A C 1
ATOM 755 O O . PHE A 1 98 ? 5.547 9.952 7.374 1.00 85.75 98 PHE A O 1
ATOM 762 N N . THR A 1 99 ? 5.994 8.641 5.611 1.00 85.81 99 THR A N 1
ATOM 763 C CA . THR A 1 99 ? 5.670 7.374 6.285 1.00 85.81 99 THR A CA 1
ATOM 764 C C . THR A 1 99 ? 6.827 6.881 7.161 1.00 85.81 99 THR A C 1
ATOM 766 O O . THR A 1 99 ? 6.588 6.304 8.220 1.00 85.81 99 THR A O 1
ATOM 769 N N . TYR A 1 100 ? 8.078 7.153 6.777 1.00 83.69 100 TYR A N 1
ATOM 770 C CA . TYR A 1 100 ? 9.282 6.755 7.513 1.00 83.69 100 TYR A CA 1
ATOM 771 C C . TYR A 1 100 ? 9.288 7.104 9.017 1.00 83.69 100 TYR A C 1
ATOM 773 O O . TYR A 1 100 ? 9.721 6.258 9.794 1.00 83.69 100 TYR A O 1
ATOM 781 N N . PRO A 1 101 ? 8.807 8.274 9.488 1.00 82.38 101 PRO A N 1
ATOM 782 C CA . PRO A 1 101 ? 8.771 8.578 10.920 1.00 82.38 101 PRO A CA 1
ATOM 783 C C . PRO A 1 101 ? 7.702 7.809 11.720 1.00 82.38 101 PRO A C 1
ATOM 785 O O . PRO A 1 101 ? 7.836 7.709 12.939 1.00 82.38 101 PRO A O 1
ATOM 788 N N . PHE A 1 102 ? 6.656 7.249 11.098 1.00 74.94 102 PHE A N 1
ATOM 789 C CA . PHE A 1 102 ? 5.533 6.625 11.824 1.00 74.94 102 PHE A CA 1
ATOM 790 C C . PHE A 1 102 ? 5.926 5.443 12.730 1.00 74.94 102 PHE A C 1
ATOM 792 O O . PHE A 1 102 ? 5.465 5.411 13.875 1.00 74.94 102 PHE A O 1
ATOM 799 N N . PRO A 1 103 ? 6.771 4.487 12.294 1.00 72.31 103 PRO A N 1
ATOM 800 C CA . PRO A 1 103 ? 7.183 3.360 13.129 1.00 72.31 103 PRO A CA 1
ATOM 801 C C . PRO A 1 103 ? 7.938 3.802 14.388 1.00 72.31 103 PRO A C 1
ATOM 803 O O . PRO A 1 103 ? 7.757 3.214 15.451 1.00 72.31 103 PRO A O 1
ATOM 806 N N . PHE A 1 104 ? 8.724 4.882 14.306 1.00 74.38 104 PHE A N 1
ATOM 807 C CA . PHE A 1 104 ? 9.500 5.397 15.438 1.00 74.38 104 PHE A CA 1
ATOM 808 C C . PHE A 1 104 ? 8.618 5.960 16.560 1.00 74.38 104 PHE A C 1
ATOM 810 O O . PHE A 1 104 ? 9.022 5.942 17.718 1.00 74.38 104 PHE A O 1
ATOM 817 N N . VAL A 1 105 ? 7.391 6.400 16.252 1.00 66.00 105 VAL A N 1
ATOM 818 C CA . VAL A 1 105 ? 6.418 6.843 17.266 1.00 66.00 105 VAL A CA 1
ATOM 819 C C . VAL A 1 105 ? 5.859 5.662 18.070 1.00 66.00 105 VAL A C 1
ATOM 821 O O . VAL A 1 105 ? 5.438 5.851 19.205 1.00 66.00 105 VAL A O 1
ATOM 824 N N . GLY A 1 106 ? 5.847 4.448 17.506 1.00 58.78 106 GLY A N 1
ATOM 825 C CA . GLY A 1 106 ? 5.448 3.226 18.216 1.00 58.78 106 GLY A CA 1
ATOM 826 C C . GLY A 1 106 ? 6.547 2.627 19.101 1.00 58.78 106 GLY A C 1
ATOM 827 O O . GLY A 1 106 ? 6.228 1.875 20.014 1.00 58.78 106 GLY A O 1
ATOM 828 N N . CYS A 1 107 ? 7.814 2.969 18.843 1.00 57.81 107 CYS A N 1
ATOM 829 C CA . CYS A 1 107 ? 8.975 2.540 19.632 1.00 57.81 107 CYS A CA 1
ATOM 830 C C . CYS A 1 107 ? 9.348 3.512 20.768 1.00 57.81 107 CYS A C 1
ATOM 832 O O . CYS A 1 107 ? 10.374 3.302 21.415 1.00 57.81 107 CYS A O 1
ATOM 834 N N . ARG A 1 108 ? 8.562 4.576 20.984 1.00 50.75 108 ARG A N 1
ATOM 835 C CA . ARG A 1 108 ? 8.693 5.473 22.140 1.00 50.75 108 ARG A CA 1
ATOM 836 C C . ARG A 1 108 ? 7.734 5.082 23.255 1.00 50.75 108 ARG A C 1
ATOM 838 O O . ARG A 1 108 ? 6.585 4.718 22.930 1.00 50.75 108 ARG A O 1
#

Solvent-accessible surface area (backbone atoms only — not comparable to full-atom values): 6542 Å² total; per-residue (Å²): 137,70,79,86,38,72,68,49,51,53,50,52,53,50,52,52,63,75,68,68,49,74,90,52,46,65,57,55,50,71,71,38,84,84,69,41,70,74,59,52,50,55,50,51,55,52,53,52,52,51,51,50,52,55,52,49,51,52,50,51,53,52,39,71,73,45,52,94,70,58,47,99,51,66,76,73,69,52,65,88,84,38,67,69,58,51,51,52,52,51,52,52,51,50,54,48,63,69,49,63,60,56,65,60,64,73,76,102

Sequence (108 aa):
TSVFDPKTFVFICMLSTAFMAHFNAPKFYRELKDNTIPRFNKMVYASFGLSILLQGTTAVLGFLTFGKSCAGLILENYSPKDALIGAVRVAVAFSVIFTYPFPFVGCR

Mean predicted aligned error: 7.37 Å